Protein AF-A0A969EVE8-F1 (afdb_monomer_lite)

Secondary structure (DSSP, 8-state):
--PPPPP---PPPPPHHHHHHHHHHSPP--PPS----TT----TT-HHHHHHHHHS-PPPP-SS--S--------HHHHHHHHHT-TTHHHHHHHHHHHHHHHHTT--

Radius of gyration: 31.32 Å; chains: 1; bounding box: 70×44×67 Å

Structure (mmCIF, N/CA/C/O backbone):
data_AF-A0A969EVE8-F1
#
_entry.id   AF-A0A969EVE8-F1
#
loop_
_atom_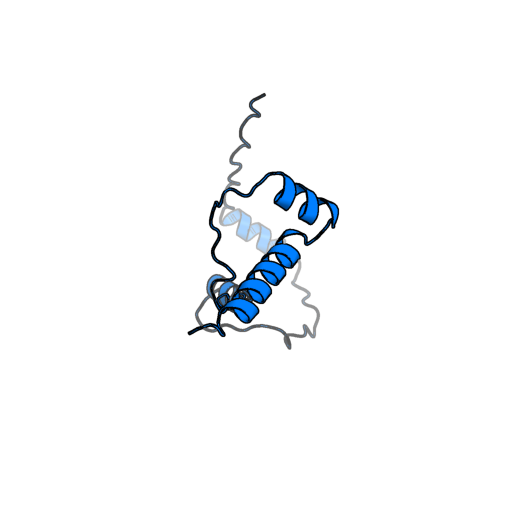site.group_PDB
_atom_site.id
_atom_site.type_symbol
_atom_site.label_atom_id
_atom_site.label_alt_id
_atom_site.label_comp_id
_atom_site.label_asym_id
_atom_site.label_entity_id
_atom_site.label_seq_id
_atom_site.pdbx_PDB_ins_code
_atom_site.Cartn_x
_atom_site.Cartn_y
_atom_site.Cartn_z
_atom_site.occupancy
_atom_site.B_iso_or_equiv
_atom_site.auth_seq_id
_atom_site.auth_comp_id
_atom_site.auth_asym_id
_atom_site.auth_atom_id
_atom_site.pdbx_PDB_model_num
ATOM 1 N N . MET A 1 1 ? 34.361 -15.680 9.444 1.00 48.84 1 MET A N 1
ATOM 2 C CA . MET A 1 1 ? 35.636 -15.990 8.762 1.00 48.84 1 MET A CA 1
ATOM 3 C C . MET A 1 1 ? 35.709 -15.161 7.491 1.00 48.84 1 MET A C 1
ATOM 5 O O . MET A 1 1 ? 34.774 -15.271 6.707 1.00 48.84 1 MET A O 1
ATOM 9 N N . PRO A 1 2 ? 36.716 -14.298 7.287 1.00 57.38 2 PRO A N 1
ATOM 10 C CA . PRO A 1 2 ? 36.846 -13.574 6.028 1.00 57.38 2 PRO A CA 1
ATOM 11 C C . PRO A 1 2 ? 37.374 -14.527 4.945 1.00 57.38 2 PRO A C 1
ATOM 13 O O . PRO A 1 2 ? 38.505 -15.002 5.012 1.00 57.38 2 PRO A O 1
ATOM 16 N N . THR A 1 3 ? 36.537 -14.852 3.962 1.00 68.31 3 THR A N 1
ATOM 17 C CA . THR A 1 3 ? 36.935 -15.597 2.760 1.00 68.31 3 THR A CA 1
ATOM 18 C C . THR A 1 3 ? 37.776 -14.714 1.843 1.00 68.31 3 THR A C 1
ATOM 20 O O . THR A 1 3 ? 37.447 -13.548 1.627 1.00 68.31 3 THR A O 1
ATOM 23 N N . LYS A 1 4 ? 38.865 -15.277 1.304 1.00 62.38 4 LYS A N 1
ATOM 24 C CA . LYS A 1 4 ? 39.768 -14.592 0.367 1.00 62.38 4 LYS A CA 1
ATOM 25 C C . LYS A 1 4 ? 38.988 -14.062 -0.852 1.00 62.38 4 LYS A C 1
ATOM 27 O O . LYS A 1 4 ? 38.104 -14.772 -1.340 1.00 62.38 4 LYS A O 1
ATOM 32 N N . PRO A 1 5 ? 39.309 -12.858 -1.360 1.00 68.19 5 PRO A N 1
ATOM 33 C CA . PRO A 1 5 ? 38.694 -12.340 -2.575 1.00 68.19 5 PRO A CA 1
ATOM 34 C C . PRO A 1 5 ? 39.053 -13.223 -3.776 1.00 68.19 5 PRO A C 1
ATOM 36 O O . PRO A 1 5 ? 40.152 -13.775 -3.864 1.00 68.19 5 PRO A O 1
ATOM 39 N N . LYS A 1 6 ? 38.087 -13.377 -4.685 1.00 60.62 6 LYS A N 1
ATOM 40 C CA . LYS A 1 6 ? 38.224 -14.141 -5.929 1.00 60.62 6 LYS A CA 1
ATOM 41 C C . LYS A 1 6 ? 39.358 -13.532 -6.772 1.00 60.62 6 LYS A C 1
ATOM 43 O O . LYS A 1 6 ? 39.392 -12.309 -6.887 1.00 60.62 6 LYS A O 1
ATOM 48 N N . PRO A 1 7 ? 40.273 -14.332 -7.347 1.00 65.94 7 PRO A N 1
ATOM 49 C CA . PRO A 1 7 ? 41.327 -13.788 -8.194 1.00 65.94 7 PRO A CA 1
ATOM 50 C C . PRO A 1 7 ? 40.712 -13.125 -9.433 1.00 65.94 7 PRO A C 1
ATOM 52 O O . PRO A 1 7 ? 39.861 -13.725 -10.096 1.00 65.94 7 PRO A O 1
ATOM 55 N N . ASP A 1 8 ? 41.155 -11.904 -9.739 1.00 60.59 8 ASP A N 1
ATOM 56 C CA . ASP A 1 8 ? 40.860 -11.208 -10.995 1.00 60.59 8 ASP A CA 1
ATOM 57 C C . ASP A 1 8 ? 41.581 -11.930 -12.138 1.00 60.59 8 ASP A C 1
ATOM 59 O O . ASP A 1 8 ? 42.682 -11.577 -12.558 1.00 60.59 8 ASP A O 1
ATOM 63 N N . ALA A 1 9 ? 40.977 -13.009 -12.628 1.00 59.09 9 ALA A N 1
ATOM 64 C CA . ALA A 1 9 ? 41.447 -13.697 -13.817 1.00 59.09 9 ALA A CA 1
ATOM 65 C C . ALA A 1 9 ? 41.028 -12.885 -15.051 1.00 59.09 9 ALA A C 1
ATOM 67 O O . ALA A 1 9 ? 40.053 -13.210 -15.728 1.00 59.09 9 ALA A O 1
ATOM 68 N N . THR A 1 10 ? 41.754 -11.805 -15.343 1.00 67.75 10 THR A N 1
ATOM 69 C CA . THR A 1 10 ? 41.705 -11.208 -16.681 1.00 67.75 10 THR A CA 1
ATOM 70 C C . THR A 1 10 ? 42.465 -12.149 -17.603 1.00 67.75 10 THR A C 1
ATOM 72 O O . THR A 1 10 ? 43.695 -12.166 -17.604 1.00 67.75 10 THR A O 1
ATOM 75 N N . LEU A 1 11 ? 41.737 -12.984 -18.345 1.00 69.00 11 LEU A N 1
ATOM 76 C CA . LEU A 1 11 ? 42.334 -13.794 -19.404 1.00 69.00 11 LEU A CA 1
ATOM 77 C C . LEU A 1 11 ? 43.115 -12.870 -20.359 1.00 69.00 11 LEU A C 1
ATOM 79 O O . LEU A 1 11 ? 42.606 -11.796 -20.706 1.00 69.00 11 LEU A O 1
ATOM 83 N N . PRO A 1 12 ? 44.336 -13.245 -20.782 1.00 73.38 12 PRO A N 1
ATOM 84 C CA . PRO A 1 12 ? 45.066 -12.473 -21.776 1.00 73.38 12 PRO A CA 1
ATOM 85 C C . PRO A 1 12 ? 44.244 -12.402 -23.067 1.00 73.38 12 PRO A C 1
ATOM 87 O O . PRO A 1 12 ? 43.619 -13.380 -23.480 1.00 73.38 12 PRO A O 1
ATOM 90 N N . LYS A 1 13 ? 44.227 -11.228 -23.704 1.00 77.44 13 LYS A N 1
ATOM 91 C CA . LYS A 1 13 ? 43.605 -11.071 -25.024 1.00 77.44 13 LYS A CA 1
ATOM 92 C C . LYS A 1 13 ? 44.385 -11.918 -26.031 1.00 77.44 13 LYS A C 1
ATOM 94 O O . LYS A 1 13 ? 45.614 -11.895 -26.010 1.00 77.44 13 LYS A O 1
ATOM 99 N N . PHE A 1 14 ? 43.679 -12.633 -26.904 1.00 83.88 14 PHE A N 1
ATOM 100 C CA . PHE A 1 14 ? 44.305 -13.413 -27.972 1.00 83.88 14 PHE A CA 1
ATOM 101 C C . PHE A 1 14 ? 45.180 -12.522 -28.861 1.00 83.88 14 PHE A C 1
ATOM 103 O O . PHE A 1 14 ? 44.774 -11.411 -29.220 1.00 83.88 14 PHE A O 1
ATOM 110 N N . SER A 1 15 ? 46.375 -13.004 -29.209 1.00 84.56 15 SER A N 1
ATOM 111 C CA . SER A 1 15 ? 47.245 -12.308 -30.159 1.00 84.56 15 SER A CA 1
ATOM 112 C C . SER A 1 15 ? 46.664 -12.386 -31.582 1.00 84.56 15 SER A C 1
ATOM 114 O O . SER A 1 15 ? 45.905 -13.313 -31.887 1.00 84.56 15 SER A O 1
ATOM 116 N N . PRO A 1 16 ? 47.029 -11.458 -32.488 1.00 85.75 16 PRO A N 1
ATOM 117 C CA . PRO A 1 16 ? 46.608 -11.519 -33.889 1.00 85.75 16 PRO A CA 1
ATOM 118 C C . PRO A 1 16 ? 46.939 -12.854 -34.577 1.00 85.75 16 PRO A C 1
ATOM 120 O O . PRO A 1 16 ? 46.147 -13.345 -35.378 1.00 85.75 16 PRO A O 1
ATOM 123 N N . GLU A 1 17 ? 48.067 -13.472 -34.224 1.00 85.56 17 GLU A N 1
ATOM 124 C CA . GLU A 1 17 ? 48.497 -14.767 -34.769 1.00 85.56 17 GLU A CA 1
ATOM 125 C C . GLU A 1 17 ? 47.623 -15.921 -34.271 1.00 85.56 17 GLU A C 1
ATOM 127 O O . GLU A 1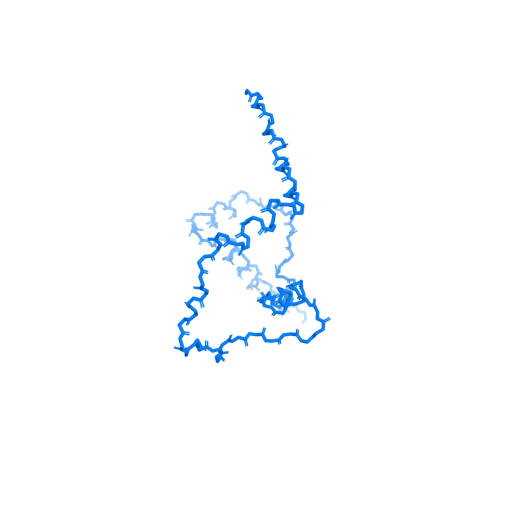 17 ? 47.231 -16.784 -35.051 1.00 85.56 17 GLU A O 1
ATOM 132 N N . GLN A 1 18 ? 47.250 -15.910 -32.988 1.00 86.62 18 GLN A N 1
ATOM 133 C CA . GLN A 1 18 ? 46.347 -16.913 -32.416 1.00 86.62 18 GLN A CA 1
ATOM 134 C C . GLN A 1 18 ? 44.952 -16.833 -33.042 1.00 86.62 18 GLN A C 1
ATOM 136 O O . GLN A 1 18 ? 44.328 -17.859 -33.299 1.00 86.62 18 GLN A O 1
ATOM 141 N N . ILE A 1 19 ? 44.476 -15.618 -33.327 1.00 86.12 19 ILE A N 1
ATOM 142 C CA . ILE A 1 19 ? 43.201 -15.396 -34.020 1.00 86.12 19 ILE A CA 1
ATOM 143 C C . ILE A 1 19 ? 43.279 -15.909 -35.465 1.00 86.12 19 ILE A C 1
ATOM 145 O O . ILE A 1 19 ? 42.334 -16.537 -35.941 1.00 86.12 19 ILE A O 1
ATOM 149 N N . ALA A 1 20 ? 44.397 -15.675 -36.159 1.00 84.44 20 ALA A N 1
ATOM 150 C CA . ALA A 1 20 ? 44.606 -16.169 -37.518 1.00 84.44 20 ALA A CA 1
ATOM 151 C C . ALA A 1 20 ? 44.648 -17.705 -37.569 1.00 84.44 20 ALA A C 1
ATOM 153 O O . ALA A 1 20 ? 43.943 -18.296 -38.384 1.00 84.44 20 ALA A O 1
ATOM 154 N N . ALA A 1 21 ? 45.388 -18.340 -36.655 1.00 87.44 21 ALA A N 1
ATOM 155 C CA . ALA A 1 21 ? 45.460 -19.795 -36.537 1.00 87.44 21 ALA A CA 1
ATOM 156 C C . ALA A 1 21 ? 44.092 -20.421 -36.208 1.00 87.44 21 ALA A C 1
ATOM 158 O O . ALA A 1 21 ? 43.691 -21.410 -36.819 1.00 87.44 21 ALA A O 1
ATOM 159 N N . ALA A 1 22 ? 43.325 -19.806 -35.302 1.00 85.69 22 ALA A N 1
ATOM 160 C CA . ALA A 1 22 ? 41.970 -20.256 -34.985 1.00 85.69 22 ALA A CA 1
ATOM 161 C C . ALA A 1 22 ? 41.009 -20.119 -36.178 1.00 85.69 22 ALA A C 1
ATOM 163 O O . ALA A 1 22 ? 40.103 -20.930 -36.336 1.00 85.69 22 ALA A O 1
ATOM 164 N N . ARG A 1 23 ? 41.200 -19.112 -37.040 1.00 83.50 23 ARG A N 1
ATOM 165 C CA . ARG A 1 23 ? 40.386 -18.934 -38.250 1.00 83.50 23 ARG A CA 1
ATOM 166 C C . ARG A 1 23 ? 40.703 -19.975 -39.322 1.00 83.50 23 ARG A C 1
ATOM 168 O O . ARG A 1 23 ? 39.801 -20.342 -40.063 1.00 83.50 23 ARG A O 1
ATOM 175 N N . THR A 1 24 ? 41.955 -20.424 -39.416 1.00 85.00 24 THR A N 1
ATOM 176 C CA . THR A 1 24 ? 42.358 -21.478 -40.360 1.00 85.00 24 THR A CA 1
ATOM 177 C C . THR A 1 24 ? 41.934 -22.872 -39.910 1.00 85.00 24 THR A C 1
ATOM 179 O O . THR A 1 24 ? 41.661 -23.709 -40.759 1.00 85.00 24 THR A O 1
ATOM 182 N N . ASP A 1 25 ? 41.869 -23.110 -38.597 1.00 85.50 25 ASP A N 1
ATOM 183 C CA . ASP A 1 25 ? 41.432 -24.386 -38.008 1.00 85.50 25 ASP A CA 1
ATOM 184 C C . ASP A 1 25 ? 39.903 -24.470 -37.836 1.00 85.50 25 ASP A C 1
ATOM 186 O O . ASP A 1 25 ? 39.345 -25.531 -37.562 1.00 85.50 25 ASP A O 1
ATOM 190 N N . ALA A 1 26 ? 39.201 -23.341 -37.995 1.00 81.19 26 ALA A N 1
ATOM 191 C CA . ALA A 1 26 ? 37.752 -23.301 -37.907 1.00 81.19 26 ALA A CA 1
ATOM 192 C C . ALA A 1 26 ? 37.131 -24.185 -39.005 1.00 81.19 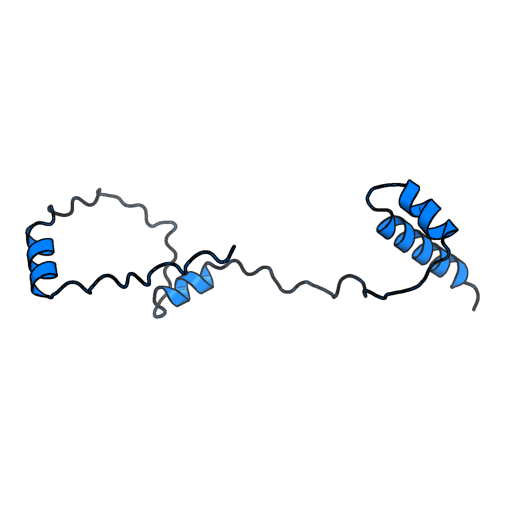26 ALA A C 1
ATOM 194 O O . ALA A 1 26 ? 37.433 -23.988 -40.186 1.00 81.19 26 ALA A O 1
ATOM 195 N N . PRO A 1 27 ? 36.234 -25.124 -38.649 1.00 82.94 27 PRO A N 1
ATOM 196 C CA . PRO A 1 27 ? 35.515 -25.907 -39.641 1.00 82.94 27 PRO A CA 1
ATOM 197 C C . PRO A 1 27 ? 34.697 -24.976 -40.538 1.00 82.94 27 PRO A C 1
ATOM 199 O O . PRO A 1 27 ? 34.202 -23.936 -40.092 1.00 82.94 27 PRO A O 1
ATOM 202 N N . GLU A 1 28 ? 34.537 -25.362 -41.802 1.00 77.50 28 GLU A N 1
ATOM 203 C CA . GLU A 1 28 ? 33.723 -24.604 -42.744 1.00 77.50 28 GLU A CA 1
ATOM 204 C C . GLU A 1 28 ? 32.300 -24.460 -42.190 1.00 77.50 28 GLU A C 1
ATOM 206 O O . GLU A 1 28 ? 31.661 -25.439 -41.789 1.00 77.50 28 GLU A O 1
ATOM 211 N N . ALA A 1 29 ? 31.843 -23.212 -42.071 1.00 70.69 29 ALA A N 1
ATOM 212 C CA . ALA A 1 29 ? 30.605 -22.886 -41.384 1.00 70.69 29 ALA A CA 1
ATOM 213 C C . ALA A 1 29 ? 29.418 -23.519 -42.118 1.00 70.69 29 ALA A C 1
ATOM 215 O O . ALA A 1 29 ? 28.906 -22.975 -43.092 1.00 70.69 29 ALA A O 1
ATOM 216 N N . THR A 1 30 ? 28.952 -24.661 -41.621 1.00 69.00 30 THR A N 1
ATOM 217 C CA . THR A 1 30 ? 27.710 -25.279 -42.082 1.00 69.00 30 THR A CA 1
ATOM 218 C C . THR A 1 30 ? 26.567 -24.591 -41.349 1.00 69.00 30 THR A C 1
ATOM 220 O O . THR A 1 30 ? 26.073 -25.070 -40.327 1.00 69.00 30 THR A O 1
ATOM 223 N N . ALA A 1 31 ? 26.200 -23.396 -41.810 1.00 67.75 31 ALA A N 1
ATOM 224 C CA . ALA A 1 31 ? 24.951 -22.796 -41.376 1.00 67.75 31 ALA A CA 1
ATOM 225 C C . ALA A 1 31 ? 23.811 -23.682 -41.906 1.00 67.75 31 ALA A C 1
ATOM 227 O O . ALA A 1 31 ? 23.820 -24.015 -43.090 1.00 67.75 31 ALA A O 1
ATOM 228 N N . PRO A 1 32 ? 22.850 -24.104 -41.069 1.00 70.50 32 PRO A N 1
ATOM 229 C CA . PRO A 1 32 ? 21.672 -24.778 -41.585 1.00 70.50 32 PRO A CA 1
ATOM 230 C C . PRO A 1 32 ? 20.943 -23.828 -42.541 1.00 70.50 32 PRO A C 1
ATOM 232 O O . PRO A 1 32 ? 20.651 -22.684 -42.179 1.00 70.50 32 PRO A O 1
ATOM 235 N N . ASP A 1 33 ? 20.652 -24.298 -43.753 1.00 73.88 33 ASP A N 1
ATOM 236 C CA . ASP A 1 33 ? 19.782 -23.572 -44.672 1.00 73.88 33 ASP A CA 1
ATOM 237 C C . ASP A 1 33 ? 18.405 -23.381 -44.016 1.00 73.88 33 ASP A C 1
ATOM 239 O O . ASP A 1 33 ? 17.806 -24.327 -43.502 1.00 73.88 33 ASP A O 1
ATOM 243 N N . GLY A 1 34 ? 17.904 -22.141 -44.012 1.00 72.00 34 GLY A N 1
ATOM 244 C CA . GLY A 1 34 ? 16.568 -21.822 -43.493 1.00 72.00 34 GLY A CA 1
ATOM 245 C C . GLY A 1 34 ? 16.493 -21.430 -42.012 1.00 72.00 34 GLY A C 1
ATOM 246 O O . GLY A 1 34 ? 15.554 -21.820 -41.320 1.00 72.00 34 GLY A O 1
ATOM 247 N N . ILE A 1 35 ? 17.436 -20.628 -41.507 1.00 79.00 35 ILE A N 1
ATOM 248 C CA . ILE A 1 35 ? 17.287 -19.992 -40.185 1.00 79.00 35 ILE A CA 1
ATOM 249 C C . ILE A 1 35 ? 16.088 -19.028 -40.223 1.00 79.00 35 ILE A C 1
ATOM 251 O O . ILE A 1 35 ? 16.090 -18.052 -40.974 1.00 79.00 35 ILE A O 1
ATOM 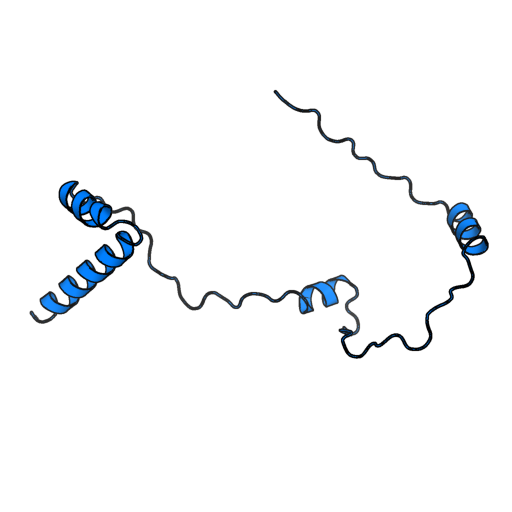255 N N . ASP A 1 36 ? 15.061 -19.301 -39.413 1.00 80.56 36 ASP A N 1
ATOM 256 C CA . ASP A 1 36 ? 13.868 -18.455 -39.308 1.00 80.56 36 ASP A CA 1
ATOM 257 C C . ASP A 1 36 ? 14.156 -17.188 -38.487 1.00 80.56 36 ASP A C 1
ATOM 259 O O . ASP A 1 36 ? 14.284 -17.215 -37.260 1.00 80.56 36 ASP A O 1
ATOM 263 N N . TRP A 1 37 ? 14.224 -16.055 -39.185 1.00 81.19 37 TRP A N 1
ATOM 264 C CA . TRP A 1 37 ? 14.453 -14.730 -38.607 1.00 81.19 37 TRP A CA 1
ATOM 265 C C . TRP A 1 37 ? 13.162 -13.967 -38.279 1.00 81.19 37 TRP A C 1
ATOM 267 O O . TRP A 1 37 ? 13.230 -12.808 -37.872 1.00 81.19 37 TRP A O 1
ATOM 277 N N . SER A 1 38 ? 11.981 -14.581 -38.405 1.00 82.81 38 SER A N 1
ATOM 278 C CA . SER A 1 38 ? 10.681 -13.906 -38.240 1.00 82.81 38 SER A CA 1
ATOM 279 C C . SER A 1 38 ? 10.479 -13.216 -36.884 1.00 82.81 38 SER A C 1
ATOM 281 O O . SER A 1 38 ? 9.699 -12.271 -36.777 1.00 82.81 38 SER A O 1
ATOM 283 N N . ARG A 1 39 ? 11.187 -13.657 -35.836 1.00 78.69 39 ARG A N 1
ATOM 284 C CA . ARG A 1 39 ? 11.130 -13.079 -34.477 1.00 78.69 39 ARG A CA 1
ATOM 285 C C . ARG A 1 39 ? 12.343 -12.226 -34.107 1.00 78.69 39 ARG A C 1
ATOM 287 O O . ARG A 1 39 ? 12.486 -11.843 -32.945 1.00 78.69 39 ARG A O 1
ATOM 294 N N . ALA A 1 40 ? 13.233 -11.955 -35.054 1.00 78.94 40 ALA A N 1
ATOM 295 C CA . ALA A 1 40 ? 14.404 -11.135 -34.804 1.00 78.94 40 ALA A CA 1
ATOM 296 C C . ALA A 1 40 ? 13.999 -9.677 -34.552 1.00 78.94 40 ALA A C 1
ATOM 298 O O . ALA A 1 40 ? 13.178 -9.106 -35.266 1.00 78.94 40 ALA A O 1
ATOM 299 N N . VAL A 1 41 ? 14.598 -9.059 -33.534 1.00 73.31 41 VAL A N 1
ATOM 300 C CA . VAL A 1 41 ? 14.425 -7.628 -33.263 1.00 73.31 41 VAL A CA 1
ATOM 301 C C . VAL A 1 41 ? 15.592 -6.886 -33.898 1.00 73.31 41 VAL A C 1
ATOM 303 O O . VAL A 1 41 ? 16.698 -6.882 -33.358 1.00 73.31 41 VAL A O 1
ATOM 306 N N . LEU A 1 42 ? 15.347 -6.260 -35.050 1.00 74.56 42 LEU A N 1
ATOM 307 C CA . LEU A 1 42 ? 16.306 -5.356 -35.680 1.00 74.56 42 LEU A CA 1
ATOM 308 C C . LEU A 1 42 ? 16.228 -3.984 -35.002 1.00 74.56 42 LEU A C 1
ATOM 310 O O . LEU A 1 42 ? 15.153 -3.409 -34.858 1.00 74.56 42 LEU A O 1
ATOM 314 N N . THR A 1 43 ? 17.365 -3.455 -34.557 1.00 70.44 43 THR A N 1
ATOM 315 C CA . THR A 1 43 ? 17.473 -2.069 -34.080 1.00 70.44 43 THR A CA 1
ATOM 316 C C . THR A 1 43 ? 18.530 -1.369 -34.915 1.00 70.44 43 THR A C 1
ATOM 318 O O . THR A 1 43 ? 19.713 -1.700 -34.823 1.00 70.44 43 THR A O 1
ATOM 321 N N . GLU A 1 44 ? 18.109 -0.421 -35.746 1.00 68.88 44 GLU A N 1
ATOM 322 C CA . GLU A 1 44 ? 19.020 0.326 -36.611 1.00 68.88 44 GLU A CA 1
ATOM 323 C C . GLU A 1 44 ? 19.955 1.223 -35.788 1.00 68.88 44 GLU A C 1
ATOM 325 O O . GLU A 1 44 ? 19.539 1.901 -34.849 1.00 68.88 44 GLU A O 1
ATOM 330 N N . GLY A 1 45 ? 21.248 1.210 -36.127 1.00 64.31 45 GLY A N 1
ATOM 331 C CA . GLY A 1 45 ? 22.219 2.214 -35.676 1.00 64.31 45 GLY A CA 1
ATOM 332 C C . GLY A 1 45 ? 22.609 2.224 -34.188 1.00 64.31 45 GLY A C 1
ATOM 333 O O . GLY A 1 45 ? 23.340 3.120 -33.779 1.00 64.31 45 GLY A O 1
ATOM 334 N N . GLY A 1 46 ? 22.170 1.263 -33.366 1.00 66.62 46 GLY A N 1
ATOM 335 C CA . GLY A 1 46 ? 22.332 1.337 -31.901 1.00 66.62 46 GLY A CA 1
ATOM 336 C C . GLY A 1 46 ? 23.245 0.294 -31.235 1.00 66.62 46 GLY A C 1
ATOM 337 O O . GLY A 1 46 ? 23.519 0.388 -30.033 1.00 66.62 46 GLY A O 1
ATOM 338 N N . GLY A 1 47 ? 23.709 -0.713 -31.983 1.00 76.06 47 GLY A N 1
ATOM 339 C CA . GLY A 1 47 ? 24.500 -1.830 -31.451 1.00 76.06 47 GLY A CA 1
ATOM 340 C C . GLY A 1 47 ? 23.790 -2.631 -30.344 1.00 76.06 47 GLY A C 1
ATOM 341 O O . GLY A 1 47 ? 22.629 -2.392 -30.007 1.00 76.06 47 GLY A O 1
ATOM 342 N N . VAL A 1 48 ? 24.514 -3.574 -29.729 1.00 73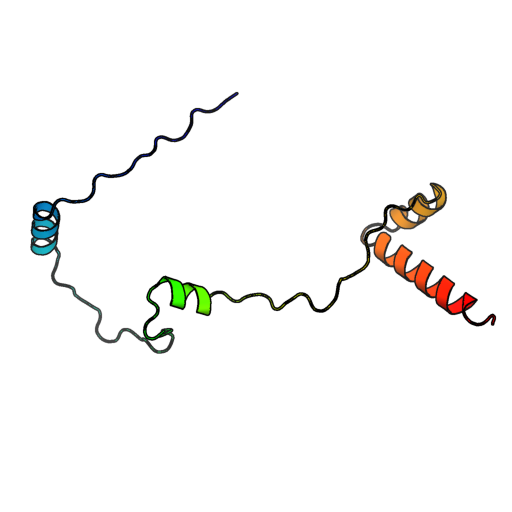.06 48 VAL A N 1
ATOM 343 C CA . VAL A 1 48 ? 23.964 -4.528 -28.738 1.00 73.06 48 VAL A CA 1
ATOM 344 C C . VAL A 1 48 ? 23.267 -3.826 -27.559 1.00 73.06 48 VAL A C 1
ATOM 346 O O . VAL A 1 48 ? 22.265 -4.313 -27.031 1.00 73.06 48 VAL A O 1
ATOM 349 N N . LYS A 1 49 ? 23.756 -2.647 -27.155 1.00 72.38 49 LYS A N 1
ATOM 350 C CA . LYS A 1 49 ? 23.227 -1.885 -26.013 1.00 72.38 49 LYS A CA 1
ATOM 351 C C . LYS A 1 49 ? 21.835 -1.296 -26.279 1.00 72.38 49 LYS A C 1
ATOM 353 O O . LYS A 1 49 ? 20.999 -1.303 -25.371 1.00 72.38 49 LYS A O 1
ATOM 358 N N . ALA A 1 50 ? 21.568 -0.812 -27.493 1.00 72.62 50 ALA A N 1
ATOM 359 C CA . ALA A 1 50 ? 20.258 -0.267 -27.851 1.00 72.62 50 ALA A CA 1
ATOM 360 C C . ALA A 1 50 ? 19.205 -1.375 -27.983 1.00 72.62 50 ALA A C 1
ATOM 362 O O . ALA A 1 50 ? 18.137 -1.256 -27.384 1.00 72.62 50 ALA A O 1
ATOM 363 N N . THR A 1 51 ? 19.545 -2.495 -28.637 1.00 72.50 51 THR A N 1
ATOM 364 C CA . THR A 1 51 ? 18.702 -3.708 -28.674 1.00 72.50 51 THR A CA 1
ATOM 365 C C . THR A 1 51 ? 18.373 -4.216 -27.273 1.00 72.50 51 THR A C 1
ATOM 367 O O . THR A 1 51 ? 17.236 -4.565 -26.974 1.00 72.50 51 THR A O 1
ATOM 370 N N . LEU A 1 52 ? 19.349 -4.231 -26.359 1.00 72.81 52 LEU A N 1
ATOM 371 C CA . LEU A 1 52 ? 19.109 -4.706 -24.996 1.00 72.81 52 LEU A CA 1
ATOM 372 C C . LEU A 1 52 ? 18.186 -3.759 -24.214 1.00 72.81 52 LEU A C 1
ATOM 374 O O . LEU A 1 52 ? 17.457 -4.189 -23.322 1.00 72.81 52 LEU A O 1
ATOM 378 N N . THR A 1 53 ? 18.205 -2.469 -24.546 1.00 72.19 53 THR A N 1
ATOM 379 C CA . THR A 1 53 ? 17.322 -1.473 -23.934 1.00 72.19 53 THR A CA 1
ATOM 380 C C . THR A 1 53 ? 15.898 -1.579 -24.481 1.00 72.19 53 THR A C 1
ATOM 382 O O . THR A 1 53 ? 14.964 -1.528 -23.688 1.00 72.19 53 THR A O 1
ATOM 385 N N . SER A 1 54 ? 15.712 -1.804 -25.786 1.00 69.12 54 SER A N 1
ATOM 386 C CA . SER A 1 54 ? 14.378 -2.002 -26.379 1.00 69.12 54 SER A CA 1
ATOM 387 C C . SER A 1 54 ? 13.722 -3.313 -25.929 1.00 69.12 54 SER A C 1
ATOM 389 O O . SER A 1 54 ? 12.518 -3.356 -25.685 1.00 69.12 54 SER A O 1
ATOM 391 N N . LEU A 1 55 ? 14.515 -4.370 -25.732 1.00 70.50 55 LEU A N 1
ATOM 392 C CA . LEU A 1 55 ? 14.046 -5.659 -25.212 1.00 70.50 55 LEU A CA 1
ATOM 393 C C . LEU A 1 55 ? 13.707 -5.632 -23.716 1.00 70.50 55 LEU A C 1
ATOM 395 O O . LEU A 1 55 ? 12.964 -6.492 -23.229 1.00 70.50 55 LEU A O 1
ATOM 399 N N . ARG A 1 56 ? 14.238 -4.667 -22.955 1.00 72.00 56 ARG A N 1
ATOM 400 C CA . ARG A 1 56 ? 13.896 -4.508 -21.540 1.00 72.00 56 ARG A CA 1
ATOM 401 C C . ARG A 1 56 ? 12.448 -4.048 -21.434 1.00 72.00 56 ARG A C 1
ATOM 403 O O . ARG A 1 56 ? 12.144 -2.866 -21.540 1.00 72.00 56 ARG A O 1
ATOM 410 N N . ARG A 1 57 ? 11.553 -4.997 -21.144 1.00 65.94 57 ARG A N 1
ATOM 411 C CA . ARG A 1 57 ? 10.180 -4.730 -20.697 1.00 65.94 57 ARG A CA 1
ATOM 412 C C . ARG A 1 57 ? 10.227 -3.929 -19.394 1.00 65.94 57 ARG A C 1
ATOM 414 O O . ARG A 1 57 ? 10.230 -4.500 -18.304 1.00 65.94 57 ARG A O 1
ATOM 421 N N . GLN A 1 58 ? 10.308 -2.606 -19.489 1.00 66.19 58 GLN A 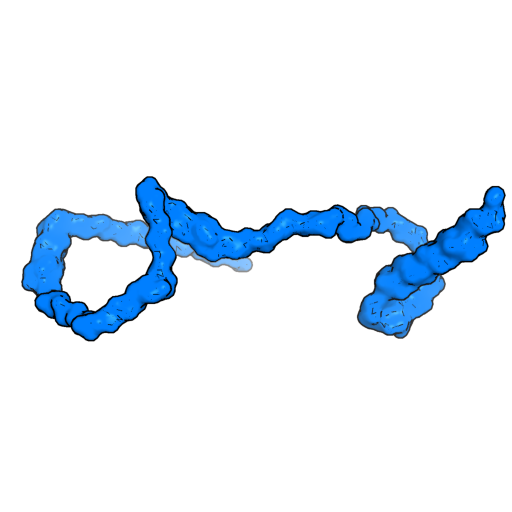N 1
ATOM 422 C CA . GLN A 1 58 ? 10.159 -1.742 -18.329 1.00 66.19 58 GLN A CA 1
ATOM 423 C C . GLN A 1 58 ? 8.720 -1.858 -17.839 1.00 66.19 58 GLN A C 1
ATOM 425 O O . GLN A 1 58 ? 7.764 -1.576 -18.561 1.00 66.19 58 GLN A O 1
ATOM 430 N N . ARG A 1 59 ? 8.565 -2.289 -16.585 1.00 61.53 59 ARG A N 1
ATOM 431 C CA . ARG A 1 59 ? 7.307 -2.117 -15.866 1.00 61.53 59 ARG A CA 1
ATOM 432 C C . ARG A 1 59 ? 7.005 -0.620 -15.883 1.00 61.53 59 ARG A C 1
ATOM 434 O O . ARG A 1 59 ? 7.853 0.167 -15.467 1.00 61.53 59 ARG A O 1
ATOM 441 N N . GLY A 1 60 ? 5.840 -0.242 -16.410 1.00 70.94 60 GLY A N 1
ATOM 442 C CA . GLY A 1 60 ? 5.434 1.160 -16.464 1.00 70.94 60 GLY A CA 1
ATOM 443 C C . GLY A 1 60 ? 5.512 1.817 -15.079 1.00 70.94 60 GLY A C 1
ATOM 444 O O . GLY A 1 60 ? 5.463 1.106 -14.066 1.00 70.94 60 GLY A O 1
ATOM 445 N N . PRO A 1 61 ? 5.641 3.153 -15.016 1.00 65.31 61 PRO A N 1
ATOM 446 C CA . PRO A 1 61 ? 5.682 3.871 -13.750 1.00 65.31 61 PRO A CA 1
ATOM 447 C C . PRO A 1 61 ? 4.506 3.433 -12.878 1.00 65.31 61 PRO A C 1
ATOM 449 O O . PRO A 1 61 ? 3.376 3.310 -13.361 1.00 65.31 61 PRO A O 1
ATOM 452 N N . ASN A 1 62 ? 4.789 3.140 -11.607 1.00 66.75 62 ASN A N 1
ATOM 453 C CA . ASN A 1 62 ? 3.782 2.690 -10.656 1.00 66.75 62 ASN A CA 1
ATOM 454 C C . ASN A 1 62 ? 2.702 3.781 -10.578 1.00 66.75 62 ASN A C 1
ATOM 456 O O . ASN A 1 62 ? 2.947 4.860 -10.039 1.00 66.75 62 ASN A O 1
ATOM 460 N N . LYS A 1 63 ? 1.541 3.561 -11.210 1.00 61.25 63 LYS A N 1
ATOM 461 C CA . LYS A 1 63 ? 0.454 4.541 -11.211 1.00 61.25 63 LYS A CA 1
ATOM 462 C C . LYS A 1 63 ? -0.030 4.683 -9.764 1.00 61.25 63 LYS A C 1
ATOM 464 O O . LYS A 1 63 ? -0.803 3.851 -9.300 1.00 61.25 63 LYS A O 1
ATOM 469 N N . ARG A 1 64 ? 0.379 5.794 -9.136 1.00 59.44 64 ARG A N 1
ATOM 470 C CA . ARG A 1 64 ? 0.029 6.324 -7.801 1.00 59.44 64 ARG A CA 1
ATOM 471 C C . ARG A 1 64 ? 0.928 5.826 -6.657 1.00 59.44 64 ARG A C 1
ATOM 473 O O . ARG A 1 64 ? 1.220 4.635 -6.596 1.00 59.44 64 ARG A O 1
ATOM 480 N N . PRO A 1 65 ? 1.328 6.699 -5.710 1.00 61.62 65 PRO A N 1
ATOM 481 C CA . PRO A 1 65 ? 1.853 6.237 -4.432 1.00 61.62 65 PRO A CA 1
ATOM 482 C C . PRO A 1 65 ? 0.745 5.476 -3.688 1.00 61.62 65 PRO A C 1
ATOM 484 O O . PRO A 1 65 ? -0.351 5.980 -3.444 1.00 61.62 65 PRO A O 1
ATOM 487 N N . VAL A 1 66 ? 1.028 4.207 -3.414 1.00 70.81 66 VAL A N 1
ATOM 488 C CA . VAL A 1 66 ? 0.113 3.214 -2.853 1.00 70.81 66 VAL A CA 1
ATOM 489 C C . VAL A 1 66 ? 0.255 3.254 -1.334 1.00 70.81 66 VAL A C 1
ATOM 491 O O . VAL A 1 66 ? 1.114 2.567 -0.803 1.00 70.81 66 VAL A O 1
ATOM 494 N N . LYS A 1 67 ? -0.602 4.028 -0.654 1.00 77.75 67 LYS A N 1
ATOM 495 C CA . LYS A 1 67 ? -0.641 4.190 0.816 1.00 77.75 67 LYS A CA 1
ATOM 496 C C . LYS A 1 67 ? 0.609 4.886 1.390 1.00 77.75 67 LYS A C 1
ATOM 498 O O . LYS A 1 67 ? 1.739 4.585 1.024 1.00 77.75 67 LYS A O 1
ATOM 503 N N . GLU A 1 68 ? 0.408 5.828 2.304 1.00 83.25 68 GLU A N 1
ATOM 504 C CA . GLU A 1 68 ? 1.512 6.477 3.017 1.00 83.25 68 GLU A CA 1
ATOM 505 C C . GLU A 1 68 ? 1.908 5.630 4.233 1.00 83.25 68 GLU A C 1
ATOM 507 O O . GLU A 1 68 ? 1.056 5.244 5.035 1.00 83.25 68 GLU A O 1
ATOM 512 N N . GLN A 1 69 ? 3.195 5.295 4.358 1.00 85.69 69 GLN A N 1
ATOM 513 C CA . GLN A 1 69 ? 3.696 4.543 5.504 1.00 85.69 69 GLN A CA 1
ATOM 514 C C . GLN A 1 69 ? 4.026 5.509 6.641 1.00 85.69 69 GLN A C 1
ATOM 516 O O . GLN A 1 69 ? 5.068 6.158 6.631 1.00 85.69 69 GLN A O 1
ATOM 521 N N . VAL A 1 70 ? 3.160 5.546 7.651 1.00 86.00 70 VAL A N 1
ATOM 522 C CA . VAL A 1 70 ? 3.366 6.338 8.868 1.00 86.00 70 VAL A CA 1
ATOM 523 C C . VAL A 1 70 ? 3.553 5.407 10.066 1.00 86.00 70 VAL A C 1
ATOM 525 O O . VAL A 1 70 ? 2.835 4.417 10.221 1.00 86.00 70 VAL A O 1
ATOM 528 N N . ALA A 1 71 ? 4.519 5.719 10.932 1.00 88.25 71 ALA A N 1
ATOM 529 C CA . ALA A 1 71 ? 4.744 4.996 12.182 1.00 88.25 71 ALA A CA 1
ATOM 530 C C . ALA A 1 71 ? 3.838 5.552 13.297 1.00 88.25 71 ALA A C 1
ATOM 532 O O . ALA A 1 71 ? 4.227 6.451 14.039 1.00 88.25 71 ALA A O 1
ATOM 533 N N . ILE A 1 72 ? 2.620 5.017 13.409 1.00 90.75 72 ILE A N 1
ATOM 534 C CA . ILE A 1 72 ? 1.643 5.384 14.448 1.00 90.75 72 ILE A CA 1
ATOM 535 C C . ILE A 1 72 ? 1.663 4.338 15.570 1.00 90.75 72 ILE A C 1
ATOM 537 O O . ILE A 1 72 ? 1.759 3.135 15.314 1.00 90.75 72 ILE A O 1
ATOM 541 N N . ARG A 1 73 ? 1.565 4.788 16.828 1.00 93.31 73 ARG A N 1
ATOM 542 C CA . ARG A 1 73 ? 1.399 3.904 17.991 1.00 93.31 73 ARG A CA 1
ATOM 543 C C . ARG A 1 73 ? -0.083 3.597 18.199 1.00 93.31 73 ARG A C 1
ATOM 545 O O . ARG A 1 73 ? -0.885 4.514 18.331 1.00 93.31 73 ARG A O 1
ATOM 552 N N . PHE A 1 74 ? -0.423 2.314 18.268 1.00 92.44 74 PHE A N 1
ATOM 553 C CA . PHE A 1 74 ? -1.770 1.831 18.583 1.00 92.44 74 PHE A CA 1
ATOM 554 C C . PHE A 1 74 ? -1.795 1.193 19.975 1.00 92.44 74 PHE A C 1
ATOM 556 O O . PHE A 1 74 ? -0.771 0.687 20.439 1.00 92.44 74 PHE A O 1
ATOM 563 N N . SER A 1 75 ? -2.966 1.187 20.620 1.00 96.25 75 SER A N 1
ATOM 564 C CA . SER A 1 75 ? -3.182 0.424 21.856 1.00 96.25 75 SER A CA 1
ATOM 565 C C . SER A 1 75 ? -2.894 -1.072 21.623 1.00 96.25 75 SER A C 1
ATOM 567 O O . SER A 1 75 ? -3.232 -1.594 20.549 1.00 96.25 75 SER A O 1
ATOM 569 N N . PRO A 1 76 ? -2.283 -1.783 22.592 1.00 95.81 76 PRO A N 1
ATOM 570 C CA . PRO A 1 76 ? -1.964 -3.204 22.451 1.00 95.81 76 PRO A CA 1
ATOM 571 C C . PRO A 1 76 ? -3.196 -4.072 22.165 1.00 95.81 76 PRO A C 1
ATOM 573 O O . PRO A 1 76 ? -3.092 -5.023 21.393 1.00 95.81 76 PRO A O 1
ATOM 576 N N . GLU A 1 77 ? -4.363 -3.721 22.707 1.00 96.62 77 GLU A N 1
ATOM 577 C CA . GLU A 1 77 ? -5.617 -4.462 22.506 1.00 96.62 77 GLU A CA 1
ATOM 578 C C . GLU A 1 77 ? -6.081 -4.425 21.045 1.00 96.62 77 GLU A C 1
ATOM 580 O O . GLU A 1 77 ? -6.458 -5.449 20.472 1.00 96.62 77 GLU A O 1
ATOM 585 N N . VAL A 1 78 ? -5.959 -3.261 20.401 1.00 94.88 78 VAL A N 1
ATOM 586 C CA . VAL A 1 78 ? -6.315 -3.070 18.987 1.00 94.88 78 VAL A CA 1
ATOM 587 C C . VAL A 1 78 ? -5.408 -3.919 18.098 1.00 94.88 78 VAL A C 1
ATOM 589 O O . VAL A 1 78 ? -5.877 -4.635 17.212 1.00 94.88 78 VAL A O 1
ATOM 592 N N . LEU A 1 79 ? -4.096 -3.892 18.354 1.00 94.81 79 LEU A N 1
ATOM 593 C CA . LEU A 1 79 ? -3.146 -4.706 17.597 1.00 94.81 79 LEU A CA 1
ATOM 594 C C . LEU A 1 79 ? -3.366 -6.202 17.825 1.00 94.81 79 LEU A C 1
ATOM 596 O O . LEU A 1 79 ? -3.267 -6.967 16.865 1.00 94.81 79 LEU A O 1
ATOM 600 N N . ALA A 1 80 ? -3.660 -6.621 19.058 1.00 96.50 80 ALA A N 1
ATOM 601 C CA . ALA A 1 80 ? -3.943 -8.015 19.383 1.00 96.50 80 ALA A CA 1
ATOM 602 C C . ALA A 1 80 ? -5.170 -8.525 18.614 1.00 96.50 80 ALA A C 1
ATOM 604 O O . ALA A 1 80 ? -5.083 -9.561 17.953 1.00 96.50 80 ALA A O 1
ATOM 605 N N . TYR A 1 81 ? -6.262 -7.754 18.611 1.00 96.94 81 TYR A N 1
ATOM 606 C CA . TYR A 1 81 ? -7.491 -8.084 17.889 1.00 96.94 81 TYR A CA 1
ATOM 607 C C . TYR A 1 81 ? -7.250 -8.294 16.389 1.00 96.94 81 TYR A C 1
ATOM 609 O O . TYR A 1 81 ? -7.585 -9.346 15.842 1.00 96.94 81 TYR A O 1
ATOM 617 N N . PHE A 1 82 ? -6.618 -7.330 15.708 1.00 95.94 82 PHE A N 1
ATOM 618 C CA . PHE A 1 82 ? -6.408 -7.456 14.266 1.00 95.94 82 PHE A CA 1
ATOM 619 C C . PHE A 1 82 ? -5.396 -8.557 13.932 1.00 95.94 82 PHE A C 1
ATOM 621 O O . PHE A 1 82 ? -5.643 -9.343 13.016 1.00 95.94 82 PHE A O 1
ATOM 628 N N . ARG A 1 83 ? -4.288 -8.680 14.680 1.00 95.31 83 ARG A N 1
ATOM 629 C CA . ARG A 1 83 ? -3.284 -9.737 14.449 1.00 95.31 83 ARG A CA 1
ATOM 630 C C . ARG A 1 83 ? -3.868 -11.139 14.592 1.00 95.31 83 ARG A C 1
ATOM 632 O O . ARG A 1 83 ? -3.490 -12.010 13.810 1.00 95.31 83 ARG A O 1
ATOM 639 N N . ALA A 1 84 ? -4.806 -11.343 15.520 1.00 96.50 84 ALA A N 1
ATOM 640 C CA . ALA A 1 84 ? -5.499 -12.619 15.694 1.00 96.50 84 ALA A CA 1
ATOM 641 C C . ALA A 1 84 ? -6.266 -13.064 14.434 1.00 96.50 84 ALA A C 1
ATOM 643 O O . ALA A 1 84 ? -6.467 -14.256 14.227 1.00 96.50 84 ALA A O 1
ATOM 644 N N . GLN A 1 85 ? -6.625 -12.139 13.536 1.00 93.31 85 GLN A N 1
ATOM 645 C CA . GLN A 1 85 ? -7.296 -12.474 12.277 1.00 93.31 85 GLN A CA 1
ATOM 646 C C . GLN A 1 85 ? -6.349 -13.047 11.203 1.00 93.31 85 GLN A C 1
ATOM 648 O O . GLN A 1 85 ? -6.795 -13.472 10.133 1.00 93.31 85 GLN A O 1
ATOM 653 N N . GLY A 1 86 ? -5.036 -13.057 11.447 1.00 94.50 86 GLY A N 1
ATOM 654 C CA . GLY A 1 86 ? -4.045 -13.674 10.567 1.00 94.50 86 GLY A CA 1
ATOM 655 C C . GLY A 1 86 ? -3.648 -12.815 9.362 1.00 94.50 86 GLY A C 1
ATOM 656 O O . GLY A 1 86 ? -3.566 -11.583 9.433 1.00 94.50 86 GLY A O 1
ATOM 657 N N . ARG A 1 87 ? -3.339 -13.466 8.232 1.00 95.25 87 ARG A N 1
ATOM 658 C CA . ARG A 1 87 ? -2.804 -12.806 7.027 1.00 95.25 87 ARG A CA 1
ATOM 659 C C . ARG A 1 87 ? -3.734 -11.686 6.551 1.00 95.25 87 ARG A C 1
ATOM 661 O O . ARG A 1 87 ? -4.932 -11.890 6.409 1.00 95.25 87 ARG A O 1
ATOM 668 N N . GLY A 1 88 ? -3.170 -10.509 6.280 1.00 94.38 88 GLY A N 1
ATOM 669 C CA . GLY A 1 88 ? -3.940 -9.349 5.817 1.00 94.38 88 GLY A CA 1
ATOM 670 C C . GLY A 1 88 ? -4.580 -8.512 6.930 1.00 94.38 88 GLY A C 1
ATOM 671 O O . GLY A 1 88 ? -5.354 -7.609 6.627 1.00 94.38 88 GLY A O 1
ATOM 672 N N . TRP A 1 89 ? -4.240 -8.739 8.206 1.00 96.56 89 TRP A N 1
ATOM 673 C CA . TRP A 1 89 ? -4.773 -7.949 9.324 1.00 96.56 89 TRP A CA 1
ATOM 674 C C . TRP A 1 89 ? -4.600 -6.430 9.176 1.00 96.56 89 TRP A C 1
ATOM 676 O O . TRP A 1 89 ? -5.508 -5.683 9.520 1.00 96.56 89 TRP A O 1
ATOM 686 N N . GLN A 1 90 ? -3.489 -5.964 8.597 1.00 94.00 90 GLN A N 1
ATOM 687 C CA . GLN A 1 90 ? -3.278 -4.537 8.315 1.00 94.00 90 GLN A CA 1
ATOM 688 C C . GLN A 1 90 ? -4.270 -3.987 7.282 1.00 94.00 90 GLN A C 1
ATOM 690 O O . GLN A 1 90 ? -4.667 -2.831 7.368 1.00 94.00 90 GLN A O 1
ATOM 695 N N . THR A 1 91 ? -4.679 -4.806 6.305 1.00 93.94 91 THR A N 1
ATOM 696 C CA . THR A 1 91 ? -5.673 -4.400 5.297 1.00 93.94 91 THR A CA 1
ATOM 697 C C . THR A 1 91 ? -7.056 -4.288 5.926 1.00 93.94 91 THR A C 1
ATOM 699 O O . THR A 1 91 ? -7.727 -3.288 5.715 1.00 93.94 91 THR A O 1
ATOM 702 N N . ARG A 1 92 ? -7.434 -5.241 6.786 1.00 94.81 92 ARG A N 1
ATOM 703 C CA . ARG A 1 92 ? -8.688 -5.160 7.552 1.00 94.81 92 ARG A CA 1
ATOM 704 C C . ARG A 1 92 ? -8.715 -3.976 8.518 1.00 94.81 92 ARG A C 1
ATOM 706 O O . ARG A 1 92 ? -9.747 -3.337 8.676 1.00 94.81 92 ARG A O 1
ATOM 713 N N . MET A 1 93 ? -7.576 -3.648 9.127 1.00 95.19 93 MET A N 1
ATOM 714 C CA . MET A 1 93 ? -7.445 -2.454 9.964 1.00 95.19 93 MET A CA 1
ATOM 715 C C . MET A 1 93 ? -7.631 -1.165 9.145 1.00 95.19 93 MET A C 1
ATOM 717 O O . MET A 1 93 ? -8.364 -0.276 9.564 1.00 95.19 93 MET A O 1
ATOM 721 N N . ASP A 1 94 ? -7.025 -1.078 7.955 1.00 94.19 94 ASP A N 1
ATOM 722 C CA . ASP A 1 94 ? -7.213 0.037 7.009 1.00 94.19 94 ASP A CA 1
ATOM 723 C C . ASP A 1 94 ? -8.682 0.178 6.558 1.00 94.19 94 ASP A C 1
ATOM 725 O O . ASP A 1 94 ? -9.212 1.284 6.486 1.00 94.19 94 ASP A O 1
ATOM 729 N N . GLU A 1 95 ? -9.375 -0.931 6.297 1.00 94.81 95 GLU A N 1
ATOM 730 C CA . GLU A 1 95 ? -10.808 -0.940 5.962 1.00 94.81 95 GLU A CA 1
ATOM 731 C C . GLU A 1 95 ? -11.686 -0.454 7.120 1.00 94.81 95 GLU A C 1
ATOM 733 O O . GLU A 1 95 ? -12.564 0.381 6.903 1.00 94.81 95 GLU A O 1
ATOM 738 N N . ALA A 1 96 ? -11.414 -0.903 8.349 1.00 94.56 96 ALA A N 1
ATOM 739 C CA . ALA A 1 96 ? -12.134 -0.453 9.539 1.00 94.56 96 ALA A CA 1
ATOM 740 C C . ALA A 1 96 ? -11.981 1.061 9.762 1.00 94.56 96 ALA A C 1
ATOM 742 O O . ALA A 1 96 ? -12.961 1.750 10.039 1.00 94.56 96 ALA A O 1
ATOM 743 N N . LEU A 1 97 ? -10.771 1.602 9.573 1.00 93.62 97 LEU A N 1
ATOM 744 C CA . LEU A 1 97 ? -10.524 3.045 9.666 1.00 93.62 97 LEU A CA 1
ATOM 745 C C . LEU A 1 97 ? -11.274 3.825 8.578 1.00 93.62 97 LEU A C 1
ATOM 747 O O . LEU A 1 97 ? -11.831 4.885 8.852 1.00 93.62 97 LEU A O 1
ATOM 751 N N . LYS A 1 98 ? -11.342 3.300 7.351 1.00 93.69 98 LYS A N 1
ATOM 752 C CA . LYS A 1 98 ? -12.124 3.918 6.267 1.00 93.69 98 LYS A CA 1
ATOM 753 C C . LYS A 1 98 ? -13.615 3.942 6.573 1.00 93.69 98 LYS A C 1
ATOM 755 O O . LYS A 1 98 ? -14.267 4.939 6.278 1.00 93.69 98 LYS A O 1
ATOM 760 N N . GLU A 1 99 ? -14.151 2.868 7.139 1.00 94.38 99 GLU A N 1
ATOM 761 C CA . GLU A 1 99 ? -15.564 2.793 7.511 1.00 94.38 99 GLU A CA 1
ATOM 762 C C . GLU A 1 99 ? -15.901 3.744 8.665 1.00 94.38 99 GLU A C 1
ATOM 764 O O . GLU A 1 99 ? -16.910 4.451 8.623 1.00 94.38 99 GLU A O 1
ATOM 769 N N . PHE A 1 100 ? -15.002 3.857 9.645 1.00 94.00 100 PHE A N 1
ATOM 770 C CA . PHE A 1 100 ? -15.102 4.861 10.700 1.00 94.00 100 PHE A CA 1
ATOM 771 C C . PHE A 1 100 ? -15.150 6.282 10.118 1.00 94.00 100 PHE A C 1
ATOM 773 O O . PHE A 1 100 ? -16.050 7.051 10.443 1.00 94.00 100 PHE A O 1
ATOM 780 N N . ILE A 1 101 ? -14.255 6.613 9.179 1.00 95.31 101 ILE A N 1
ATOM 781 C CA . ILE A 1 101 ? -14.265 7.921 8.508 1.00 95.31 101 ILE A CA 1
ATOM 782 C C . ILE A 1 101 ? -15.585 8.151 7.763 1.00 95.31 101 ILE A C 1
ATOM 784 O O . ILE A 1 101 ? -16.157 9.227 7.879 1.00 95.31 101 ILE A O 1
ATOM 788 N N . LYS A 1 102 ? -16.092 7.171 7.003 1.00 93.00 102 LYS A N 1
ATOM 789 C CA . LYS A 1 102 ? -17.355 7.326 6.257 1.00 93.00 102 LYS A CA 1
ATOM 790 C C . LYS A 1 102 ? -18.544 7.599 7.174 1.00 93.00 102 LYS A C 1
ATOM 792 O O . LYS A 1 102 ? -19.318 8.501 6.883 1.00 93.00 102 LYS A O 1
ATOM 797 N N . SER A 1 103 ? -18.668 6.836 8.258 1.00 91.25 103 SER A N 1
ATOM 798 C CA . SER A 1 103 ? -19.777 6.961 9.214 1.00 91.25 103 SER A CA 1
ATOM 799 C C . SER A 1 103 ? -19.749 8.274 10.000 1.00 91.25 103 SER A C 1
ATOM 801 O O . SER A 1 103 ? -20.803 8.789 10.352 1.00 91.25 103 SER A O 1
ATOM 803 N N . HIS A 1 104 ? -18.565 8.845 10.233 1.00 89.56 104 HIS A N 1
ATOM 804 C CA . HIS A 1 104 ? -18.391 10.066 11.031 1.00 89.56 104 HIS A CA 1
ATOM 805 C C . HIS A 1 104 ? -18.195 11.330 10.183 1.00 89.56 104 HIS A C 1
ATOM 807 O O . HIS A 1 104 ? -18.107 12.427 10.722 1.00 89.56 104 HIS A O 1
ATOM 813 N N . ARG A 1 105 ? -18.151 11.198 8.852 1.00 82.19 105 ARG A N 1
ATOM 814 C CA . ARG A 1 105 ? -18.091 12.324 7.908 1.00 82.19 105 ARG A CA 1
ATOM 815 C C . ARG A 1 105 ? -19.466 12.951 7.637 1.00 82.19 105 ARG A C 1
ATOM 817 O O . ARG A 1 105 ? -19.529 13.998 7.008 1.00 82.19 105 ARG A O 1
ATOM 824 N N . SER A 1 106 ? -20.552 12.332 8.100 1.00 62.53 106 SER A N 1
ATOM 825 C CA . SER A 1 106 ? -21.929 12.833 7.940 1.00 62.53 106 SER A CA 1
ATOM 826 C C . SER A 1 106 ? -22.386 13.775 9.058 1.00 62.53 106 SER A C 1
ATOM 828 O O . SER A 1 106 ? -23.570 14.096 9.130 1.00 62.53 106 SER A O 1
ATOM 830 N N . THR A 1 107 ? -21.467 14.215 9.916 1.00 56.06 107 THR A N 1
ATOM 831 C CA . THR A 1 107 ? -21.752 15.144 11.013 1.00 56.06 107 THR A CA 1
ATOM 832 C C . THR A 1 107 ? -21.032 16.471 10.773 1.00 56.06 107 THR A C 1
ATOM 834 O O . THR A 1 107 ? -20.157 16.843 11.544 1.00 56.06 107 THR A O 1
ATOM 837 N N . GLU A 1 108 ? -21.358 17.150 9.673 1.00 49.31 108 GLU A N 1
ATOM 838 C CA . GLU A 1 108 ? -21.098 18.582 9.437 1.00 49.31 108 GLU A CA 1
ATOM 839 C C . GLU A 1 108 ? -22.031 19.115 8.344 1.00 49.31 108 GLU A C 1
ATOM 841 O O . GLU A 1 108 ? -22.262 18.378 7.355 1.00 49.31 108 GLU A O 1
#

pLDDT: mean 79.52, std 12.68, range [48.84, 96.94]

Foldseek 3Di:
DDDDDDDPPPDDDDDPVNVVVCVVVDPDDPDPPPDDCVPPDDDPPDPPVVVVVVPPPDDPDPPDDDDDDDDDDDDPVLVVVLVVVPPCSVVVVVVVVVVVCVVVVPPD

Sequence (108 aa):
MPTKPKPDATLPKFSPEQIAAARTDAPEATAPDGIDWSRAVLTEGGGVKATLTSLRRQRGPNKRPVKEQVAIRFSPEVLAYFRAQGRGWQTRMDEALKEFIKSHRSTE